Protein AF-A0A7C9DEI1-F1 (afdb_monomer)

Nearest PDB structures (foldseek):
  9er2-assembly1_O  TM=4.907E-01  e=5.444E+00  Homo sapiens
  8rap-assembly1_M  TM=4.567E-01  e=5.444E+00  Saccharomyces cerevisiae

Solvent-accessible surface area (backbone atoms only — not comparable to full-atom values): 9553 Å² total; per-residue (Å²): 140,81,80,58,54,38,96,63,58,99,87,55,70,45,76,55,73,38,51,58,15,33,71,56,98,45,63,49,79,48,79,41,60,94,74,32,28,39,37,35,42,28,65,69,73,71,47,77,48,76,46,80,54,59,72,92,79,36,68,72,74,71,69,59,77,64,78,51,89,56,56,67,56,54,51,50,53,53,51,51,51,52,52,50,53,52,52,48,61,69,45,50,72,71,73,48,65,77,76,64,69,58,66,81,70,65,69,97,74,82,91,87,78,83,86,76,93,77,83,91,82,89,81,84,87,88,91,88,82,85,90,85,85,88,88,84,88,87,83,90,133

Secondary structure (DSSP, 8-state):
---S---PPTT-----SGGG----SSEEEEEETTTTEEEEEETTTTEEEEEEPPGGGS----------TTHHHHHHHHHHHHHHHHHHHHHHHHHS-TTSTTGGGS-----------------------------------

Sequence (141 aa):
TTIAGGPSKKGDRADGPGRDATFSDNFDLTFVPDTCALLIVDHGHRLIRQISLKQENCVHSESGAGVNFVWPWIAAVVFSCWAGLLVGFIIRPYIMPNEVFKFLNINKSWMCYLMNLGRQTRMHCFDNRSAVASPALKYLR

Radius of gyration: 43.61 Å; Cα contacts (8 Å, |Δi|>4): 103; chains: 1; bounding box: 110×59×79 Å

Organism: Opuntia streptacantha (NCBI:txid393608)

Structure (mmCIF, N/CA/C/O backbone):
data_AF-A0A7C9DEI1-F1
#
_entry.id   AF-A0A7C9DEI1-F1
#
loop_
_atom_site.group_PDB
_atom_site.id
_atom_site.type_symbol
_atom_site.label_atom_id
_atom_site.label_alt_id
_atom_site.label_comp_id
_atom_site.label_asym_id
_atom_site.label_entity_id
_atom_site.label_seq_id
_atom_site.pdbx_PDB_ins_code
_atom_site.Cartn_x
_atom_site.Cartn_y
_atom_site.Cartn_z
_atom_site.occupancy
_atom_site.B_iso_or_equiv
_atom_site.auth_seq_id
_atom_site.auth_comp_id
_atom_site.auth_asym_id
_atom_site.auth_atom_id
_atom_site.pdbx_PDB_model_num
ATOM 1 N N . THR A 1 1 ? 22.708 5.227 0.242 1.00 84.69 1 THR A N 1
ATOM 2 C CA . THR A 1 1 ? 22.095 3.887 0.353 1.00 84.69 1 THR A CA 1
ATOM 3 C C . THR A 1 1 ? 21.285 3.633 -0.904 1.00 84.69 1 THR A C 1
ATOM 5 O O . THR A 1 1 ? 20.708 4.585 -1.413 1.00 84.69 1 THR A O 1
ATOM 8 N N . THR A 1 2 ? 21.291 2.409 -1.429 1.00 88.31 2 THR A N 1
ATOM 9 C CA . THR A 1 2 ? 20.518 1.999 -2.615 1.00 88.31 2 THR A CA 1
ATOM 10 C C . THR A 1 2 ? 19.700 0.779 -2.218 1.00 88.31 2 THR A C 1
ATOM 12 O O . THR A 1 2 ? 20.278 -0.191 -1.732 1.00 88.31 2 THR A O 1
ATOM 15 N N . ILE A 1 3 ? 18.377 0.845 -2.378 1.00 87.56 3 ILE A N 1
ATOM 16 C CA . ILE A 1 3 ? 17.446 -0.187 -1.888 1.00 87.56 3 ILE A CA 1
ATOM 17 C C . ILE A 1 3 ? 17.219 -1.267 -2.954 1.00 87.56 3 ILE A C 1
ATOM 19 O O . ILE A 1 3 ? 17.233 -2.456 -2.647 1.00 87.56 3 ILE A O 1
ATOM 23 N N . ALA A 1 4 ? 17.060 -0.852 -4.209 1.00 91.69 4 ALA A N 1
ATOM 24 C CA . ALA A 1 4 ? 16.932 -1.717 -5.374 1.00 91.69 4 ALA A CA 1
ATOM 25 C C . ALA A 1 4 ? 17.423 -0.978 -6.630 1.00 91.69 4 ALA A C 1
ATOM 27 O O . ALA A 1 4 ? 17.570 0.246 -6.598 1.00 91.69 4 ALA A O 1
ATOM 28 N N . GLY A 1 5 ? 17.679 -1.714 -7.711 1.00 91.06 5 GLY A N 1
ATOM 29 C CA . GLY A 1 5 ? 18.189 -1.171 -8.969 1.00 91.06 5 GLY A CA 1
ATOM 30 C C . GLY A 1 5 ? 19.670 -1.477 -9.178 1.00 91.06 5 GLY A C 1
ATOM 31 O O . GLY A 1 5 ? 20.528 -1.015 -8.419 1.00 91.06 5 GLY A O 1
ATOM 32 N N . GLY A 1 6 ? 19.965 -2.271 -10.205 1.00 87.75 6 GLY A N 1
ATOM 33 C CA . GLY A 1 6 ? 21.317 -2.529 -10.699 1.00 87.75 6 GLY A CA 1
ATOM 34 C C . GLY A 1 6 ? 21.630 -1.811 -12.016 1.00 87.75 6 GLY A C 1
ATOM 35 O O . GLY A 1 6 ? 20.764 -1.151 -12.594 1.00 87.75 6 GLY A O 1
ATOM 36 N N . PRO A 1 7 ? 22.872 -1.940 -12.517 1.00 85.06 7 PRO A N 1
ATOM 37 C CA . PRO A 1 7 ? 23.237 -1.477 -13.850 1.00 85.06 7 PRO A CA 1
ATOM 38 C C . PRO A 1 7 ? 22.350 -2.155 -14.900 1.00 85.06 7 PRO A C 1
ATOM 40 O O . PRO A 1 7 ? 22.427 -3.365 -15.097 1.00 85.06 7 PRO A O 1
ATOM 43 N N . SER A 1 8 ? 21.515 -1.367 -15.570 1.00 81.00 8 SER A N 1
ATOM 44 C CA . SER A 1 8 ? 20.569 -1.852 -16.572 1.00 81.00 8 SER A CA 1
ATOM 45 C C . SER A 1 8 ? 21.100 -1.597 -17.983 1.00 81.00 8 SER A C 1
ATOM 47 O O . SER A 1 8 ? 21.678 -0.545 -18.270 1.00 81.00 8 SER A O 1
ATOM 49 N N . LYS A 1 9 ? 20.912 -2.563 -18.887 1.00 81.12 9 LYS A N 1
ATOM 50 C CA . LYS A 1 9 ? 21.106 -2.347 -20.328 1.00 81.12 9 LYS A CA 1
ATOM 51 C C . LYS A 1 9 ? 19.803 -1.841 -20.937 1.00 81.12 9 LYS A C 1
ATOM 53 O O . LYS A 1 9 ? 18.718 -2.130 -20.446 1.00 81.12 9 LYS A O 1
ATOM 58 N N . LYS A 1 10 ? 19.890 -1.114 -22.054 1.00 76.62 10 LYS A N 1
ATOM 59 C CA . LYS A 1 10 ? 18.699 -0.605 -22.748 1.00 76.62 10 LYS A CA 1
ATOM 60 C C . LYS A 1 10 ? 17.731 -1.755 -23.068 1.00 76.62 10 LYS A C 1
ATOM 62 O O . LYS A 1 10 ? 18.065 -2.630 -23.861 1.00 76.62 10 LYS A O 1
ATOM 67 N N . GLY A 1 11 ? 16.538 -1.708 -22.477 1.00 76.94 11 GLY A N 1
ATOM 68 C CA . GLY A 1 11 ? 15.488 -2.715 -22.654 1.00 76.94 11 GLY A CA 1
ATOM 69 C C . GLY A 1 11 ? 15.464 -3.828 -21.605 1.00 76.94 11 GLY A C 1
ATOM 70 O O . GLY A 1 11 ? 14.599 -4.696 -21.706 1.00 76.94 11 GLY A O 1
ATOM 71 N N . ASP A 1 12 ? 16.362 -3.808 -20.619 1.00 86.62 12 ASP A N 1
ATOM 72 C CA . ASP A 1 12 ? 16.324 -4.745 -19.500 1.00 86.62 12 ASP A CA 1
ATOM 73 C C . ASP A 1 12 ? 15.167 -4.410 -18.548 1.00 86.62 12 ASP A C 1
ATOM 75 O O . ASP A 1 12 ? 14.928 -3.250 -18.208 1.00 86.62 12 ASP A O 1
ATOM 79 N N . ARG A 1 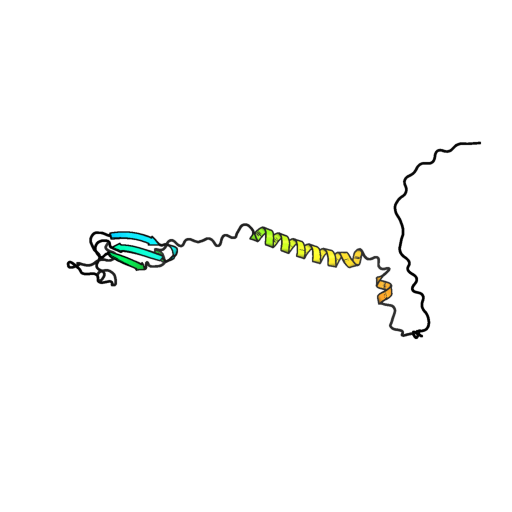13 ? 14.406 -5.442 -18.184 1.00 91.00 13 ARG A N 1
ATOM 80 C CA . ARG A 1 13 ? 13.166 -5.349 -17.397 1.00 91.00 13 ARG A CA 1
ATOM 81 C C . ARG A 1 13 ? 13.097 -6.429 -16.322 1.00 91.00 13 ARG A C 1
ATOM 83 O O . ARG A 1 13 ? 12.005 -6.791 -15.890 1.00 91.00 13 ARG A O 1
ATOM 90 N N . ALA A 1 14 ? 14.247 -6.954 -15.914 1.00 91.69 14 ALA A N 1
ATOM 91 C CA . ALA A 1 14 ? 14.335 -7.967 -14.880 1.00 91.69 14 ALA A CA 1
ATOM 92 C C . ALA A 1 14 ? 13.734 -7.474 -13.556 1.00 91.69 14 ALA A C 1
ATOM 94 O O . ALA A 1 14 ? 14.077 -6.396 -13.063 1.00 91.69 14 ALA A O 1
ATOM 95 N N . ASP A 1 15 ? 12.850 -8.291 -12.994 1.00 92.69 15 ASP A N 1
ATOM 96 C CA . ASP A 1 15 ? 12.478 -8.223 -11.588 1.00 92.69 15 ASP A CA 1
ATOM 97 C C . ASP A 1 15 ? 13.439 -9.109 -10.787 1.00 92.69 15 ASP A C 1
ATOM 99 O O . ASP A 1 15 ? 13.986 -10.087 -11.301 1.00 92.69 15 ASP A O 1
ATOM 103 N N . GLY A 1 16 ? 13.644 -8.789 -9.515 1.00 92.75 16 GLY A N 1
ATOM 104 C CA . GLY A 1 16 ? 14.555 -9.552 -8.675 1.00 92.75 16 GLY A CA 1
ATOM 105 C C . GLY A 1 16 ? 14.824 -8.886 -7.332 1.00 92.75 16 GLY A C 1
ATOM 106 O O . GLY A 1 16 ? 14.337 -7.786 -7.058 1.00 92.75 16 GLY A O 1
ATOM 107 N N . PRO A 1 17 ? 15.590 -9.547 -6.456 1.00 91.94 17 PRO A N 1
ATOM 108 C CA . PRO A 1 17 ? 15.970 -8.972 -5.178 1.00 91.94 17 PRO A CA 1
ATOM 109 C C . PRO A 1 17 ? 16.989 -7.838 -5.364 1.00 91.94 17 PRO A C 1
ATOM 111 O O . PRO A 1 17 ? 18.063 -8.017 -5.935 1.00 91.94 17 PRO A O 1
ATOM 114 N N . GLY A 1 18 ? 16.682 -6.658 -4.821 1.00 89.56 18 GLY A N 1
ATOM 115 C CA . GLY A 1 18 ? 17.632 -5.550 -4.705 1.00 89.56 18 GLY A CA 1
ATOM 116 C C . GLY A 1 18 ? 18.254 -5.130 -6.042 1.00 89.56 18 GLY A C 1
ATOM 117 O O . GLY A 1 18 ? 17.609 -4.462 -6.848 1.00 89.56 18 GLY A O 1
ATOM 118 N N . ARG A 1 19 ? 19.532 -5.474 -6.254 1.00 91.38 19 ARG A N 1
ATOM 119 C CA . ARG A 1 19 ? 20.311 -5.084 -7.445 1.00 91.38 19 ARG A CA 1
ATOM 120 C C . ARG A 1 19 ? 19.984 -5.889 -8.699 1.00 91.38 19 ARG A C 1
ATOM 122 O O . ARG A 1 19 ? 20.322 -5.429 -9.782 1.00 91.38 19 ARG A O 1
ATOM 129 N N . ASP A 1 20 ? 19.337 -7.040 -8.560 1.00 91.88 20 ASP A N 1
ATOM 130 C CA . ASP A 1 20 ? 18.942 -7.855 -9.712 1.00 91.88 20 ASP A CA 1
ATOM 131 C C . ASP A 1 20 ? 17.692 -7.283 -10.403 1.00 91.88 20 ASP A C 1
ATOM 133 O O . ASP A 1 20 ? 17.411 -7.603 -11.555 1.00 91.88 20 ASP A O 1
ATOM 137 N N . ALA A 1 21 ? 16.960 -6.394 -9.718 1.00 93.94 21 ALA A N 1
ATOM 138 C CA . ALA A 1 21 ? 15.883 -5.624 -10.320 1.00 93.94 21 ALA A CA 1
ATOM 139 C C . ALA A 1 21 ? 16.429 -4.461 -11.159 1.00 93.94 21 ALA A C 1
ATOM 141 O O . ALA A 1 21 ? 17.350 -3.745 -10.750 1.00 93.94 21 ALA A O 1
ATOM 142 N N . THR A 1 22 ? 15.805 -4.222 -12.309 1.00 93.62 22 THR A N 1
ATOM 143 C CA . THR A 1 22 ? 16.157 -3.141 -13.236 1.00 93.62 22 THR A CA 1
ATOM 144 C C . THR A 1 22 ? 14.959 -2.247 -13.512 1.00 93.62 22 THR A C 1
ATOM 146 O O . THR A 1 22 ? 13.858 -2.719 -13.793 1.00 93.62 22 THR A O 1
ATOM 149 N N . PHE A 1 23 ? 15.173 -0.936 -13.461 1.00 91.81 23 PHE A N 1
ATOM 150 C CA . PHE A 1 23 ? 14.146 0.091 -13.647 1.00 91.81 23 PHE A CA 1
ATOM 151 C C . PHE A 1 23 ? 14.577 1.051 -14.753 1.00 91.81 23 PHE A C 1
ATOM 153 O O . PHE A 1 23 ? 15.772 1.163 -15.035 1.00 91.81 23 PHE A O 1
ATOM 160 N N . SER A 1 24 ? 13.618 1.705 -15.407 1.00 92.38 24 SER A N 1
ATOM 161 C CA . SER A 1 24 ? 13.945 2.817 -16.300 1.00 92.38 24 SER A CA 1
ATOM 162 C C . SER A 1 24 ? 14.234 4.095 -15.509 1.00 92.38 24 SER A C 1
ATOM 164 O O . SER A 1 24 ? 13.930 4.179 -14.323 1.00 92.38 24 SER A O 1
ATOM 166 N N . ASP A 1 25 ? 14.776 5.111 -16.177 1.00 91.12 25 ASP A N 1
ATOM 167 C CA . ASP A 1 25 ? 15.019 6.423 -15.564 1.00 91.12 25 ASP A CA 1
ATOM 168 C C . ASP A 1 25 ? 13.732 7.260 -15.399 1.00 91.12 25 ASP A C 1
ATOM 170 O O . ASP A 1 25 ? 13.768 8.333 -14.803 1.00 91.12 25 ASP A O 1
ATOM 174 N N . ASN A 1 26 ? 12.593 6.798 -15.936 1.00 92.94 26 ASN A N 1
ATOM 175 C CA . ASN A 1 26 ? 11.310 7.498 -15.878 1.00 92.94 26 ASN A CA 1
ATOM 176 C C . ASN A 1 26 ? 10.279 6.656 -15.117 1.00 92.94 26 ASN A C 1
ATOM 178 O O . ASN A 1 26 ? 9.589 5.819 -15.712 1.00 92.94 26 ASN A O 1
ATOM 182 N N . PHE A 1 27 ? 10.188 6.874 -13.805 1.00 94.44 27 PHE A N 1
ATOM 183 C CA . PHE A 1 27 ? 9.279 6.151 -12.924 1.00 94.44 27 PHE A CA 1
ATOM 184 C C . PHE A 1 27 ? 8.697 7.040 -11.822 1.00 94.44 27 PHE A C 1
ATOM 186 O O . PHE A 1 27 ? 9.345 7.977 -11.363 1.00 94.44 27 PHE A O 1
ATOM 193 N N . ASP A 1 28 ? 7.507 6.670 -11.355 1.00 96.19 28 ASP A N 1
ATOM 194 C CA . ASP A 1 28 ? 6.860 7.254 -10.180 1.00 96.19 28 ASP A CA 1
ATOM 195 C C . ASP A 1 28 ? 6.756 6.229 -9.048 1.00 96.19 28 ASP A C 1
ATOM 197 O O . ASP A 1 28 ? 6.732 5.017 -9.282 1.00 96.19 28 ASP A O 1
ATOM 201 N N . LEU A 1 29 ? 6.662 6.722 -7.812 1.00 95.25 29 LEU A N 1
ATOM 202 C CA . LEU A 1 29 ? 6.560 5.909 -6.602 1.00 95.25 29 LEU A CA 1
ATOM 203 C C . LEU A 1 29 ? 5.307 6.272 -5.808 1.00 95.25 29 LEU A C 1
ATOM 205 O O . LEU A 1 29 ? 5.003 7.449 -5.619 1.00 95.25 29 LEU A O 1
ATOM 209 N N . THR A 1 30 ? 4.625 5.266 -5.269 1.00 94.69 30 THR A N 1
ATOM 210 C CA . THR A 1 30 ? 3.556 5.471 -4.287 1.00 94.69 30 THR A CA 1
ATOM 211 C C . THR A 1 30 ? 3.607 4.409 -3.195 1.00 94.69 30 THR A C 1
ATOM 213 O O . THR A 1 30 ? 3.839 3.231 -3.466 1.00 94.69 30 THR A O 1
ATOM 216 N N . PHE A 1 31 ? 3.431 4.823 -1.942 1.00 93.50 31 PHE A N 1
ATOM 217 C CA . PHE A 1 31 ? 3.387 3.913 -0.800 1.00 93.50 31 PHE A CA 1
ATOM 218 C C . PHE A 1 31 ? 1.940 3.517 -0.508 1.00 93.50 31 PHE A C 1
ATOM 220 O O . PHE A 1 31 ? 1.073 4.381 -0.390 1.00 93.50 31 PHE A O 1
ATOM 227 N N . VAL A 1 32 ? 1.696 2.214 -0.368 1.00 92.00 32 VAL A N 1
ATOM 228 C CA . VAL A 1 32 ? 0.388 1.650 -0.027 1.00 92.00 32 VAL A CA 1
ATOM 229 C C . VAL A 1 32 ? 0.478 1.023 1.370 1.00 92.00 32 VAL A C 1
ATOM 231 O O . VAL A 1 32 ? 1.043 -0.069 1.504 1.00 92.00 32 VAL A O 1
ATOM 234 N N . PRO A 1 33 ? -0.060 1.693 2.412 1.00 88.38 33 PRO A N 1
ATOM 235 C CA . PRO A 1 33 ? 0.012 1.214 3.793 1.00 88.38 33 PRO A CA 1
ATOM 236 C C . PRO A 1 33 ? -0.670 -0.143 3.985 1.00 88.38 33 PRO A C 1
ATOM 238 O O . PRO A 1 33 ? -0.083 -1.033 4.596 1.00 88.38 33 PRO A O 1
ATOM 241 N N . ASP A 1 34 ? -1.855 -0.326 3.393 1.00 87.12 34 ASP A N 1
ATOM 242 C CA . ASP A 1 34 ? -2.692 -1.524 3.559 1.00 87.12 34 ASP A CA 1
ATOM 243 C C . ASP A 1 34 ? -1.981 -2.817 3.144 1.00 87.12 34 ASP A C 1
ATOM 245 O O . ASP A 1 34 ? -2.146 -3.862 3.770 1.00 87.12 34 ASP A O 1
ATOM 249 N N . THR A 1 35 ? -1.164 -2.751 2.090 1.00 89.19 35 THR A N 1
ATOM 250 C CA . THR A 1 35 ? -0.396 -3.893 1.578 1.00 89.19 35 THR A 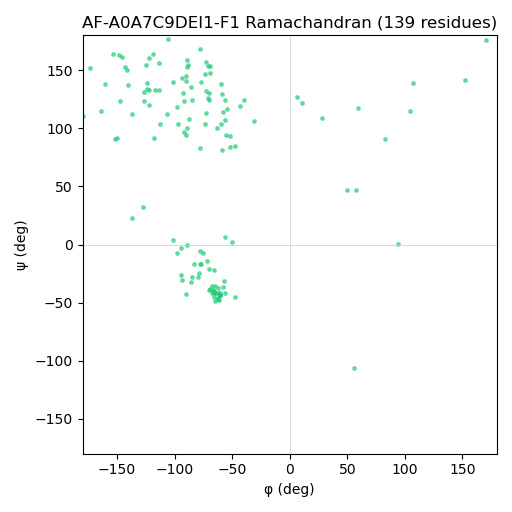CA 1
ATOM 251 C C . THR A 1 35 ? 1.069 -3.860 1.996 1.00 89.19 35 THR A C 1
ATOM 253 O O . THR A 1 35 ? 1.833 -4.715 1.551 1.00 89.19 35 THR A O 1
ATOM 256 N N . CYS A 1 36 ? 1.484 -2.885 2.815 1.00 92.44 36 CYS A N 1
ATOM 257 C CA . CYS A 1 36 ? 2.865 -2.731 3.275 1.00 92.44 36 CYS A CA 1
ATOM 258 C C . CYS A 1 36 ? 3.873 -2.779 2.104 1.00 92.44 36 CYS A C 1
ATOM 260 O O . CYS A 1 36 ? 4.867 -3.510 2.113 1.00 92.44 36 CYS A O 1
ATOM 262 N N . ALA A 1 37 ? 3.582 -2.026 1.037 1.00 93.75 37 ALA A N 1
ATOM 263 C CA . ALA A 1 37 ? 4.339 -2.102 -0.207 1.00 93.75 37 ALA A CA 1
ATOM 264 C C . ALA A 1 37 ? 4.547 -0.736 -0.867 1.00 93.75 37 ALA A C 1
ATOM 266 O O . ALA A 1 37 ? 3.715 0.166 -0.762 1.00 93.75 37 ALA A O 1
ATOM 267 N N . LEU A 1 38 ? 5.663 -0.606 -1.582 1.00 93.94 38 LEU A N 1
ATOM 268 C CA . LEU A 1 38 ? 5.945 0.512 -2.472 1.00 93.94 38 LEU A CA 1
ATOM 269 C C . LEU A 1 38 ? 5.607 0.091 -3.905 1.00 93.94 38 LEU A C 1
ATOM 271 O O . LEU A 1 38 ? 6.200 -0.852 -4.432 1.00 93.94 38 LEU A O 1
ATOM 275 N N . LEU A 1 39 ? 4.658 0.775 -4.532 1.00 95.88 39 LEU A N 1
ATOM 276 C CA . LEU A 1 39 ? 4.337 0.591 -5.941 1.00 95.88 39 LEU A CA 1
ATOM 277 C C . LEU A 1 39 ? 5.186 1.529 -6.795 1.00 95.88 39 LEU A C 1
ATOM 279 O O . LEU A 1 39 ? 5.410 2.688 -6.441 1.00 95.88 39 LEU A O 1
ATOM 283 N N . ILE A 1 40 ? 5.632 1.011 -7.931 1.00 96.19 40 ILE A N 1
ATOM 284 C CA . ILE A 1 40 ? 6.486 1.696 -8.894 1.00 96.19 40 ILE A CA 1
ATOM 285 C C . ILE A 1 40 ? 5.755 1.699 -10.225 1.00 96.19 40 ILE A C 1
ATOM 287 O O . ILE A 1 40 ? 5.466 0.634 -10.768 1.00 96.19 40 ILE A O 1
ATOM 291 N N . VAL A 1 41 ? 5.478 2.877 -10.767 1.00 96.38 41 VAL A N 1
ATOM 292 C CA . VAL A 1 41 ? 4.952 3.024 -12.125 1.00 96.38 41 VAL A CA 1
ATOM 293 C C . VAL A 1 41 ? 6.136 3.318 -13.033 1.00 96.38 41 VAL A C 1
ATOM 295 O O . VAL A 1 41 ? 6.666 4.421 -13.014 1.00 96.38 41 VAL A O 1
ATOM 298 N N . ASP A 1 42 ? 6.589 2.327 -13.796 1.00 94.94 42 ASP A N 1
ATOM 299 C CA . ASP A 1 42 ? 7.725 2.462 -14.708 1.00 94.94 42 ASP A CA 1
ATOM 300 C C . ASP A 1 42 ? 7.210 2.872 -16.096 1.00 94.94 42 ASP A C 1
ATOM 302 O O . ASP A 1 42 ? 6.768 2.035 -16.892 1.00 94.94 42 ASP A O 1
ATOM 306 N N . HIS A 1 43 ? 7.246 4.174 -16.395 1.00 94.88 43 HIS A N 1
ATOM 307 C CA . HIS A 1 43 ? 6.768 4.724 -17.669 1.00 94.88 43 HIS A CA 1
ATOM 308 C C . HIS A 1 43 ? 7.641 4.288 -18.844 1.00 94.88 43 HIS A C 1
ATOM 310 O O . HIS A 1 43 ? 7.128 4.033 -19.938 1.00 94.88 43 HIS A O 1
ATOM 316 N N . GLY A 1 44 ? 8.956 4.168 -18.632 1.00 91.62 44 GLY A N 1
ATOM 317 C CA . GLY A 1 44 ? 9.893 3.719 -19.665 1.00 91.62 44 GLY A CA 1
ATOM 318 C C . GLY A 1 44 ? 9.641 2.273 -20.098 1.00 91.62 44 GLY A C 1
ATOM 319 O O . GLY A 1 44 ? 9.757 1.939 -21.281 1.00 91.62 44 GLY A O 1
ATOM 320 N N . HIS A 1 45 ? 9.237 1.416 -19.163 1.00 91.38 45 HIS A N 1
ATOM 321 C CA . HIS A 1 45 ? 8.909 0.018 -19.434 1.00 91.38 45 HIS A CA 1
ATOM 322 C C . HIS A 1 45 ? 7.412 -0.266 -19.599 1.00 91.38 45 HIS A C 1
ATOM 324 O O . HIS A 1 45 ? 7.070 -1.360 -20.045 1.00 91.38 45 HIS A O 1
ATOM 330 N N . ARG A 1 46 ? 6.547 0.724 -19.345 1.00 93.25 46 ARG A N 1
ATOM 331 C CA . ARG A 1 46 ? 5.078 0.650 -19.440 1.00 93.25 46 ARG A CA 1
ATOM 332 C C . ARG A 1 46 ? 4.482 -0.449 -18.558 1.00 93.25 46 ARG A C 1
ATOM 334 O O . ARG A 1 46 ? 3.655 -1.237 -19.013 1.00 93.25 46 ARG A O 1
ATOM 341 N N . LEU A 1 47 ? 4.924 -0.514 -17.307 1.00 94.00 47 LEU A N 1
ATOM 342 C CA . LEU A 1 47 ? 4.507 -1.535 -16.349 1.00 94.00 47 LEU A CA 1
ATOM 343 C C . LEU A 1 47 ? 4.445 -0.975 -14.926 1.00 94.00 47 LEU A C 1
ATOM 345 O O . LEU A 1 47 ? 5.025 0.069 -14.630 1.00 94.00 47 LEU A O 1
ATOM 349 N N . ILE A 1 48 ? 3.733 -1.678 -14.048 1.00 95.25 48 ILE A N 1
ATOM 350 C CA . ILE A 1 48 ? 3.649 -1.363 -12.620 1.00 95.25 48 ILE A CA 1
ATOM 351 C C . ILE A 1 48 ? 4.322 -2.499 -11.855 1.00 95.25 48 ILE A C 1
ATOM 353 O O . ILE A 1 48 ? 4.060 -3.669 -12.133 1.00 95.25 48 ILE A O 1
ATOM 357 N N . ARG A 1 49 ? 5.188 -2.160 -10.901 1.00 94.31 49 ARG A N 1
ATOM 358 C CA . ARG A 1 49 ? 5.914 -3.109 -10.049 1.00 94.31 49 ARG A CA 1
ATOM 359 C C . ARG A 1 49 ? 5.625 -2.849 -8.584 1.00 94.31 49 ARG A C 1
ATOM 361 O O . ARG A 1 49 ? 5.223 -1.753 -8.205 1.00 94.31 49 ARG A O 1
ATOM 368 N N . GLN A 1 50 ? 5.884 -3.854 -7.762 1.00 94.62 50 GLN A N 1
ATOM 369 C CA . GLN A 1 50 ? 5.705 -3.788 -6.321 1.00 94.62 50 GLN A CA 1
ATOM 370 C C . GLN A 1 50 ? 6.997 -4.194 -5.616 1.00 94.62 50 GLN A C 1
ATOM 372 O O . GLN A 1 50 ? 7.562 -5.247 -5.900 1.00 94.62 50 GLN A O 1
ATOM 377 N N . ILE A 1 51 ? 7.426 -3.385 -4.650 1.00 94.06 51 ILE A N 1
ATOM 378 C CA . ILE A 1 51 ? 8.440 -3.754 -3.666 1.00 94.06 51 ILE A CA 1
ATOM 379 C C . ILE A 1 51 ? 7.731 -3.968 -2.334 1.00 94.06 51 ILE A C 1
ATOM 381 O O . ILE A 1 51 ? 7.223 -3.023 -1.728 1.00 94.06 51 ILE A O 1
ATOM 385 N N . SER A 1 52 ? 7.710 -5.215 -1.871 1.00 92.62 52 SER A N 1
ATOM 386 C CA . SER A 1 52 ? 7.229 -5.544 -0.531 1.00 92.62 52 SER A CA 1
ATOM 387 C C . SER A 1 52 ? 8.221 -5.036 0.506 1.00 92.62 52 SER A C 1
ATOM 389 O O . SER A 1 52 ? 9.411 -5.358 0.457 1.00 92.62 52 SER A O 1
ATOM 391 N N . LEU A 1 53 ? 7.732 -4.226 1.437 1.00 90.94 53 LEU A N 1
ATOM 392 C CA . LEU A 1 53 ? 8.543 -3.693 2.517 1.00 90.94 53 LEU A CA 1
ATOM 393 C C . LEU A 1 53 ? 8.501 -4.646 3.707 1.00 90.94 53 LEU A C 1
ATOM 395 O O . LEU A 1 53 ? 7.614 -5.490 3.844 1.00 90.94 53 LEU A O 1
ATOM 399 N N . LYS A 1 54 ? 9.502 -4.526 4.575 1.00 89.38 54 LYS A N 1
ATOM 400 C CA . LYS A 1 54 ? 9.473 -5.244 5.844 1.00 89.38 54 LYS A CA 1
ATOM 401 C C . LYS A 1 54 ? 8.468 -4.582 6.786 1.00 89.38 54 LYS A C 1
ATOM 403 O O . LYS A 1 54 ? 8.339 -3.357 6.769 1.00 89.38 54 LYS A O 1
ATOM 408 N N . GLN A 1 55 ? 7.810 -5.385 7.619 1.00 85.75 55 GLN A N 1
ATOM 409 C CA . GLN A 1 55 ? 6.723 -4.936 8.494 1.00 85.75 55 GLN A CA 1
ATOM 410 C C . GLN A 1 55 ? 7.134 -3.798 9.435 1.00 85.75 55 GLN A C 1
ATOM 412 O O . GLN A 1 55 ? 6.315 -2.927 9.708 1.00 85.75 55 GLN A O 1
ATOM 417 N N . GLU A 1 56 ? 8.397 -3.742 9.871 1.00 83.56 56 GLU A N 1
ATOM 418 C CA . GLU A 1 56 ? 8.887 -2.660 10.731 1.00 83.56 56 GLU A CA 1
ATOM 419 C C . GLU A 1 56 ? 8.903 -1.282 10.051 1.00 83.56 56 GLU A C 1
ATOM 421 O O . GLU A 1 56 ? 8.894 -0.263 10.734 1.00 83.56 56 GLU A O 1
ATOM 426 N N . ASN A 1 57 ? 8.920 -1.238 8.715 1.00 83.12 57 ASN A N 1
ATOM 427 C CA . ASN A 1 57 ? 8.913 0.007 7.941 1.00 83.12 57 ASN A CA 1
ATOM 428 C C . ASN A 1 57 ? 7.503 0.423 7.517 1.00 83.12 57 ASN A C 1
ATOM 430 O O . ASN A 1 57 ? 7.328 1.460 6.878 1.00 83.12 57 ASN A O 1
ATOM 434 N N . CYS A 1 58 ? 6.502 -0.392 7.832 1.00 87.25 58 CYS A N 1
ATOM 435 C CA . CYS A 1 58 ? 5.127 -0.098 7.500 1.00 87.25 58 CYS A CA 1
ATOM 436 C C . CYS A 1 58 ? 4.497 0.644 8.663 1.00 87.25 58 CYS A C 1
ATOM 438 O O . CYS A 1 58 ? 4.479 0.161 9.798 1.00 87.25 58 CYS A O 1
ATOM 440 N N . VAL A 1 59 ? 3.972 1.833 8.360 1.00 76.25 59 VAL A N 1
ATOM 441 C CA . VAL A 1 59 ? 3.087 2.542 9.275 1.00 76.25 59 VAL A CA 1
ATOM 442 C C . VAL A 1 59 ? 1.918 1.605 9.495 1.00 76.25 59 VAL A C 1
ATOM 444 O O . VAL A 1 59 ? 1.079 1.428 8.613 1.00 76.25 59 VAL A O 1
ATOM 447 N N . HIS A 1 60 ? 1.898 0.957 10.655 1.00 64.56 60 HIS A N 1
ATOM 448 C CA . HIS A 1 60 ? 0.678 0.360 11.130 1.00 64.56 60 HIS A CA 1
ATOM 449 C C . HIS A 1 60 ? -0.225 1.566 11.323 1.00 64.56 60 HIS A C 1
ATOM 451 O O . HIS A 1 60 ? -0.105 2.303 12.303 1.00 64.56 60 HIS A O 1
ATOM 457 N N . SER A 1 61 ? -1.121 1.803 10.365 1.00 53.12 61 SER A N 1
ATOM 458 C CA . SER A 1 61 ? -2.425 2.257 10.777 1.00 53.12 61 SER A CA 1
ATOM 459 C C . SER A 1 61 ? -2.860 1.173 11.746 1.00 53.12 61 SER A C 1
ATOM 461 O O . SER A 1 61 ? -3.411 0.145 11.363 1.00 53.12 61 SER A O 1
ATOM 463 N N . GLU A 1 62 ? -2.609 1.411 13.032 1.00 55.41 62 GLU A N 1
ATOM 464 C CA . GLU A 1 62 ? -3.675 1.242 13.981 1.00 55.41 62 GLU A CA 1
ATOM 465 C C . GLU A 1 62 ? -4.850 1.987 13.332 1.00 55.41 62 GLU A C 1
ATOM 467 O O . GLU A 1 62 ? -5.132 3.152 13.604 1.00 55.41 62 GLU A O 1
ATOM 472 N N . SER A 1 63 ? -5.575 1.300 12.439 1.00 52.78 63 SER A N 1
ATOM 473 C CA . SER A 1 63 ? -7.007 1.267 12.558 1.00 52.78 63 SER A CA 1
ATOM 474 C C . SER A 1 63 ? -7.167 0.838 13.997 1.00 52.78 63 SER A C 1
ATOM 476 O O . SER A 1 63 ? -7.210 -0.358 14.300 1.00 52.78 63 SER A O 1
ATOM 478 N N . GLY A 1 64 ? -7.092 1.823 14.905 1.00 47.91 64 GLY A N 1
ATOM 479 C CA . GLY A 1 64 ? -7.539 1.665 16.253 1.00 47.91 64 GLY A CA 1
ATOM 480 C C . GLY A 1 64 ? -8.830 0.939 16.014 1.00 47.91 64 GLY A C 1
ATOM 481 O O . GLY A 1 64 ? -9.655 1.395 15.208 1.00 47.91 64 GLY A O 1
ATOM 482 N N . ALA A 1 65 ? -8.918 -0.275 16.551 1.00 51.88 65 ALA A N 1
ATOM 483 C CA . ALA A 1 65 ? -10.204 -0.853 16.804 1.00 51.88 65 ALA A CA 1
ATOM 484 C C . ALA A 1 65 ? -10.866 0.264 17.587 1.00 51.88 65 ALA A C 1
ATOM 486 O O . ALA A 1 65 ? -10.572 0.465 18.766 1.00 51.88 65 ALA A O 1
ATOM 487 N N . GLY A 1 66 ? -11.583 1.117 16.850 1.00 49.09 66 GLY A N 1
ATOM 488 C CA . GLY A 1 66 ? -12.348 2.192 17.381 1.00 49.09 66 GLY A CA 1
ATOM 489 C C . GLY A 1 66 ? -13.206 1.388 18.299 1.00 49.09 66 GLY A C 1
ATOM 490 O O . GLY A 1 66 ? -14.005 0.557 17.855 1.00 49.09 66 GLY A O 1
ATOM 491 N N . VAL A 1 67 ? -12.926 1.517 19.588 1.00 55.75 67 VAL A N 1
ATOM 492 C CA . VAL A 1 67 ? -13.882 1.219 20.620 1.00 55.75 67 VAL A CA 1
ATOM 493 C C . VAL A 1 67 ? -15.002 2.177 20.275 1.00 55.75 67 VAL A C 1
ATOM 495 O O . VAL A 1 67 ? -15.027 3.330 20.691 1.00 55.75 67 VAL A O 1
ATOM 498 N N . ASN A 1 68 ? -15.809 1.739 19.304 1.00 57.97 68 ASN A N 1
ATOM 499 C CA . ASN A 1 68 ? -16.804 2.535 18.642 1.00 57.97 68 ASN A CA 1
ATOM 500 C C . ASN A 1 68 ? -17.636 3.010 19.809 1.00 57.97 68 ASN A C 1
ATOM 502 O O . ASN A 1 68 ? -18.064 2.180 20.618 1.00 57.97 68 ASN A O 1
ATOM 506 N N . PHE A 1 69 ? -17.782 4.327 19.924 1.00 57.88 69 PHE A N 1
ATOM 507 C CA . PHE A 1 69 ? -18.402 5.070 21.025 1.00 57.88 69 PHE A CA 1
ATOM 508 C C . PHE A 1 69 ? -19.805 4.564 21.449 1.00 57.88 69 PHE A C 1
ATOM 510 O O . PHE A 1 69 ? -20.428 5.126 22.339 1.00 57.88 69 PHE A O 1
ATOM 517 N N . VAL A 1 70 ? -20.299 3.493 20.826 1.00 60.81 70 VAL A N 1
ATOM 518 C CA . VAL A 1 70 ? -21.526 2.731 21.048 1.00 60.81 70 VAL A CA 1
ATOM 519 C C . VAL A 1 70 ? -21.374 1.629 22.116 1.00 60.81 70 VAL A C 1
ATOM 521 O O . VAL A 1 70 ? -22.330 1.356 22.840 1.00 60.81 70 VAL A O 1
ATOM 524 N N . TRP A 1 71 ? -20.197 1.009 22.268 1.00 71.12 71 TRP A N 1
ATOM 525 C CA . TRP A 1 71 ? -19.986 -0.098 23.223 1.00 71.12 71 TRP A CA 1
ATOM 526 C C . TRP A 1 71 ? -20.341 0.239 24.681 1.00 71.12 71 TRP A C 1
ATOM 528 O O . TRP A 1 71 ? -20.994 -0.587 25.326 1.00 71.12 71 TRP A O 1
ATOM 538 N N . PRO A 1 72 ? -19.998 1.432 25.210 1.00 79.88 72 PRO A N 1
ATOM 539 C CA . PRO A 1 72 ? -20.370 1.803 26.574 1.00 79.88 72 PRO A CA 1
ATOM 540 C C . PRO A 1 72 ? -21.889 1.869 26.789 1.00 79.88 72 PRO A C 1
ATOM 542 O O . PRO A 1 72 ? -22.382 1.435 27.828 1.00 79.88 72 PRO A O 1
ATOM 545 N N . TRP A 1 73 ? -22.648 2.348 25.799 1.00 78.88 73 TRP A N 1
ATOM 546 C CA . TRP A 1 73 ? -24.110 2.439 25.884 1.00 78.88 73 TRP A CA 1
ATOM 547 C C . TRP A 1 73 ? -24.769 1.062 25.839 1.00 78.88 73 TRP A C 1
ATOM 549 O O . TRP A 1 73 ? -25.697 0.802 26.602 1.00 78.88 73 TRP A O 1
ATOM 559 N N . ILE A 1 74 ? -24.253 0.151 25.008 1.00 79.19 74 ILE A N 1
ATOM 560 C CA . ILE A 1 74 ? -24.725 -1.239 24.961 1.00 79.19 74 ILE A CA 1
ATOM 561 C C . ILE A 1 74 ? -24.472 -1.922 26.310 1.00 79.19 74 ILE A C 1
ATOM 563 O O . ILE A 1 74 ? -25.387 -2.523 26.872 1.00 79.19 74 ILE A O 1
ATOM 567 N N . ALA A 1 75 ? -23.269 -1.778 26.872 1.00 83.12 75 ALA A N 1
ATOM 568 C CA . ALA A 1 75 ? -22.941 -2.337 28.182 1.00 83.12 75 ALA A CA 1
ATOM 569 C C . ALA A 1 75 ? -23.841 -1.769 29.298 1.00 83.12 75 A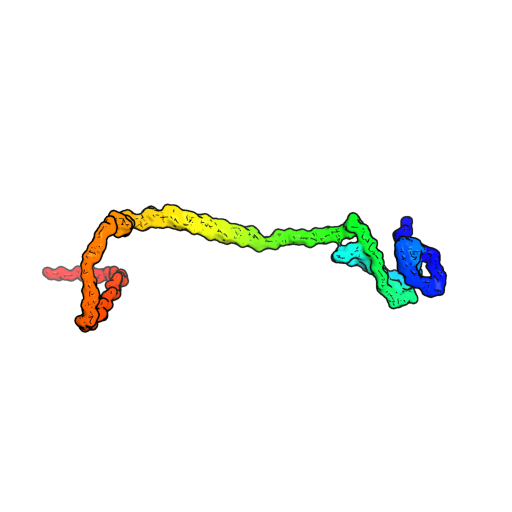LA A C 1
ATOM 571 O O . ALA A 1 75 ? -24.333 -2.528 30.133 1.00 83.12 75 ALA A O 1
ATOM 572 N N . ALA A 1 76 ? -24.126 -0.463 29.280 1.00 85.38 76 ALA A N 1
ATOM 573 C CA . ALA A 1 76 ? -25.008 0.186 30.252 1.00 85.38 76 ALA A CA 1
ATOM 574 C C . ALA A 1 76 ? -26.471 -0.292 30.152 1.00 85.38 76 ALA A C 1
ATOM 576 O O . ALA A 1 76 ? -27.124 -0.538 31.171 1.00 85.38 76 ALA A O 1
ATOM 577 N N . VAL A 1 77 ? -26.995 -0.478 28.936 1.00 89.38 77 VAL A N 1
ATOM 578 C CA . VAL A 1 77 ? -28.358 -0.995 28.720 1.00 89.38 77 VAL A CA 1
ATOM 579 C C . VAL A 1 77 ? -28.466 -2.455 29.168 1.00 89.38 77 VAL A C 1
ATOM 581 O O . VAL A 1 77 ? -29.426 -2.826 29.842 1.00 89.38 77 VAL A O 1
ATOM 584 N N . VAL A 1 78 ? -27.461 -3.283 28.876 1.00 90.38 78 VAL A N 1
ATOM 585 C CA . VAL A 1 78 ? -27.441 -4.690 29.308 1.00 90.38 78 VAL A CA 1
ATOM 586 C C . VAL A 1 78 ? -27.351 -4.796 30.830 1.00 90.38 78 VAL A C 1
ATOM 588 O O . VAL A 1 78 ? -28.116 -5.548 31.439 1.00 90.38 78 VAL A O 1
ATOM 591 N N . PHE A 1 79 ? -26.469 -4.014 31.456 1.00 89.94 79 PHE A N 1
ATOM 592 C CA . PHE A 1 79 ? -26.296 -4.014 32.907 1.00 89.94 79 PHE A CA 1
ATOM 593 C C . PHE A 1 79 ? -27.555 -3.531 33.638 1.00 89.94 79 PHE A C 1
ATOM 595 O O . PHE A 1 79 ? -27.965 -4.140 34.625 1.00 89.94 79 PHE A O 1
ATOM 602 N N . SER A 1 80 ? -28.215 -2.486 33.127 1.00 92.69 80 SER A N 1
ATOM 603 C CA . SER A 1 80 ? -29.458 -1.981 33.723 1.00 92.69 80 SER A CA 1
ATOM 604 C C . SER A 1 80 ? -30.615 -2.981 33.613 1.00 92.69 80 SER A C 1
ATOM 606 O O . SER A 1 80 ? -31.346 -3.171 34.585 1.00 92.69 80 SER A O 1
ATOM 608 N N . CYS A 1 81 ? -30.740 -3.693 32.488 1.00 90.81 81 CYS A N 1
ATOM 609 C CA . CYS A 1 81 ? -31.729 -4.760 32.319 1.00 90.81 81 CYS A CA 1
ATOM 610 C C . CYS A 1 81 ? -31.504 -5.910 33.315 1.00 90.81 81 CYS A C 1
ATOM 612 O O . CYS A 1 81 ? -32.434 -6.346 33.997 1.00 90.81 81 CYS A O 1
ATOM 614 N N . TRP A 1 82 ? -30.254 -6.355 33.462 1.00 94.00 82 TRP A N 1
ATOM 615 C CA . TRP A 1 82 ? -29.884 -7.402 34.416 1.00 94.00 82 TRP A CA 1
ATOM 616 C C . TRP A 1 82 ? -30.171 -7.006 35.864 1.00 94.00 82 TRP A C 1
ATOM 618 O O . TRP A 1 82 ? -30.803 -7.766 36.599 1.00 94.00 82 TRP A O 1
ATOM 628 N N . ALA A 1 83 ? -29.759 -5.803 36.267 1.00 93.31 83 ALA A N 1
ATOM 629 C CA . ALA A 1 83 ? -30.020 -5.294 37.607 1.00 93.31 83 ALA A CA 1
ATOM 630 C C . ALA A 1 83 ? -31.530 -5.196 37.886 1.00 93.31 83 ALA A C 1
ATOM 632 O O . ALA A 1 83 ? -31.989 -5.627 38.943 1.00 93.31 83 ALA A O 1
ATOM 633 N N . GLY A 1 84 ? -32.317 -4.705 36.921 1.00 91.12 84 GLY A N 1
ATOM 634 C CA . GLY A 1 84 ? -33.774 -4.608 37.036 1.00 91.12 84 GLY A CA 1
ATOM 635 C C . GLY A 1 84 ? -34.467 -5.965 37.195 1.00 91.12 84 GLY A C 1
ATOM 636 O O . GLY A 1 84 ? -35.357 -6.100 38.034 1.00 91.12 84 GLY A O 1
ATOM 637 N N . LEU A 1 85 ? -34.038 -6.990 36.452 1.00 91.56 85 LEU A N 1
ATOM 638 C CA . LEU A 1 85 ? -34.584 -8.346 36.575 1.00 91.56 85 LEU A CA 1
ATOM 639 C C . LEU A 1 85 ? -34.271 -8.977 37.937 1.00 91.56 85 LEU A C 1
ATOM 641 O O . LEU A 1 85 ? -35.156 -9.584 38.542 1.00 91.56 85 LEU A O 1
ATOM 645 N N . LEU A 1 86 ? -33.045 -8.804 38.440 1.00 92.75 86 LEU A N 1
ATOM 646 C CA . LEU A 1 86 ? -32.654 -9.307 39.759 1.00 92.75 86 LEU A CA 1
ATOM 647 C C . LEU A 1 86 ? -33.438 -8.608 40.871 1.00 92.75 86 LEU A C 1
ATOM 649 O O . LEU A 1 86 ? -34.043 -9.275 41.706 1.00 92.75 86 LEU A O 1
ATOM 653 N N . VAL A 1 87 ? -33.503 -7.275 40.847 1.00 91.94 87 VAL A N 1
ATOM 654 C CA . VAL A 1 87 ? -34.274 -6.489 41.821 1.00 91.94 87 VAL A CA 1
ATOM 655 C C . VAL A 1 87 ? -35.758 -6.856 41.760 1.00 91.94 87 VAL A C 1
ATOM 657 O O . VAL A 1 87 ? -36.376 -7.088 42.796 1.00 91.94 87 VAL A O 1
ATOM 660 N N . GLY A 1 88 ? -36.324 -6.997 40.561 1.00 88.12 88 GLY A N 1
ATOM 661 C CA . GLY A 1 88 ? -37.705 -7.428 40.367 1.00 88.12 88 GLY A CA 1
ATOM 662 C C . GLY A 1 88 ? -37.978 -8.817 40.945 1.00 88.12 88 GLY A C 1
ATOM 663 O O . GLY A 1 88 ? -38.981 -8.997 41.629 1.00 88.12 88 GLY A O 1
ATOM 664 N N . PHE A 1 89 ? -37.083 -9.787 40.734 1.00 86.00 89 PHE A N 1
ATOM 665 C CA . PHE A 1 89 ? -37.220 -11.140 41.283 1.00 86.00 89 PHE A CA 1
ATOM 666 C C . PHE A 1 89 ? -37.125 -11.162 42.814 1.00 86.00 89 PHE A C 1
ATOM 668 O O . PHE A 1 89 ? -37.909 -11.856 43.459 1.00 86.00 89 PHE A O 1
ATOM 675 N N . ILE A 1 90 ? -36.220 -10.364 43.392 1.00 84.88 90 ILE A N 1
ATOM 676 C CA . ILE A 1 90 ? -36.055 -10.235 44.845 1.00 84.88 90 ILE A CA 1
ATOM 677 C C . ILE A 1 90 ? -37.251 -9.528 45.486 1.00 84.88 90 ILE A C 1
ATOM 679 O O . ILE A 1 90 ? -37.680 -9.940 46.556 1.00 84.88 90 ILE A O 1
ATOM 683 N N . ILE A 1 91 ? -37.825 -8.506 44.844 1.00 82.50 91 ILE A N 1
ATOM 684 C CA . ILE A 1 91 ? -38.967 -7.746 45.381 1.00 82.50 91 ILE A CA 1
ATOM 685 C C . ILE A 1 91 ? -40.308 -8.484 45.178 1.00 82.50 91 ILE A C 1
ATOM 687 O O . ILE A 1 91 ? -41.228 -8.330 45.984 1.00 82.50 91 ILE A O 1
ATOM 691 N N . ARG A 1 92 ? -40.437 -9.332 44.147 1.00 73.38 92 ARG A N 1
ATOM 692 C CA . ARG A 1 92 ? -41.655 -10.106 43.824 1.00 73.38 92 ARG A CA 1
ATOM 693 C C . ARG A 1 92 ? -42.307 -10.841 45.014 1.00 73.38 92 ARG A C 1
ATOM 695 O O . ARG A 1 92 ? -43.531 -10.750 45.123 1.00 73.38 92 ARG A O 1
ATOM 702 N N . PRO A 1 93 ? -41.571 -11.541 45.902 1.00 72.88 93 PRO A N 1
ATOM 703 C CA . PRO A 1 93 ? -42.159 -12.199 47.073 1.00 72.88 93 PRO A CA 1
ATOM 704 C C . PRO A 1 93 ? -42.615 -11.238 48.182 1.00 72.88 93 PRO A C 1
ATOM 706 O O . PRO A 1 93 ? -43.358 -11.663 49.056 1.00 72.88 93 PRO A O 1
ATOM 709 N N . TYR A 1 94 ? -42.203 -9.966 48.159 1.00 70.62 94 TYR A N 1
ATOM 710 C CA . TYR A 1 94 ? -42.583 -8.976 49.174 1.00 70.62 94 TYR A CA 1
ATOM 711 C C . TYR A 1 94 ? -43.809 -8.144 48.778 1.00 70.62 94 TYR A C 1
ATOM 713 O O . TYR A 1 94 ? -44.518 -7.651 49.651 1.00 70.62 94 TYR A O 1
ATOM 721 N N . ILE A 1 95 ? -44.070 -7.980 47.474 1.00 64.75 95 ILE A N 1
ATOM 722 C CA . ILE A 1 95 ? -45.240 -7.238 46.965 1.00 64.75 95 ILE A CA 1
ATOM 723 C C . ILE A 1 95 ? -46.487 -8.126 46.887 1.00 64.75 95 ILE A C 1
ATOM 725 O O . ILE A 1 95 ? -47.598 -7.620 47.010 1.00 64.75 95 ILE A O 1
ATOM 729 N N . MET A 1 96 ? -46.331 -9.442 46.710 1.00 58.97 96 MET A N 1
ATOM 730 C CA . MET A 1 96 ? -47.439 -10.383 46.885 1.00 58.97 96 MET A CA 1
ATOM 731 C C . MET A 1 96 ? -47.733 -10.514 48.386 1.00 58.97 96 MET A C 1
ATOM 733 O O . MET A 1 96 ? -46.898 -11.064 49.105 1.00 58.97 96 MET A O 1
ATOM 737 N N . PRO A 1 97 ? -48.896 -10.064 48.890 1.00 54.38 97 PRO A N 1
ATOM 738 C CA . PRO A 1 97 ? -49.292 -10.377 50.252 1.00 54.38 97 PRO A CA 1
ATOM 739 C C . PRO A 1 97 ? -49.376 -11.901 50.378 1.00 54.38 97 PRO A C 1
ATOM 741 O O . PRO A 1 97 ? -49.902 -12.575 49.487 1.00 54.38 97 PRO A O 1
ATOM 744 N N . ASN A 1 98 ? -48.890 -12.439 51.495 1.00 51.78 98 ASN A N 1
ATOM 745 C CA . ASN A 1 98 ? -48.854 -13.869 51.842 1.00 51.78 98 ASN A CA 1
ATOM 746 C C . ASN A 1 98 ? -50.223 -14.595 51.821 1.00 51.78 98 ASN A C 1
ATOM 748 O O . ASN A 1 98 ? -50.313 -15.766 52.187 1.00 51.78 98 ASN A O 1
ATOM 752 N N . GLU A 1 99 ? -51.289 -13.933 51.382 1.00 51.94 99 GLU A N 1
ATOM 753 C CA . GLU A 1 99 ? -52.649 -14.458 51.319 1.00 51.94 99 GLU A CA 1
ATOM 754 C C . GLU A 1 99 ? -52.882 -15.385 50.111 1.00 51.94 99 GLU A C 1
ATOM 756 O O . GLU A 1 99 ? -53.724 -16.276 50.182 1.00 51.94 99 GLU A O 1
ATOM 761 N N . VAL A 1 100 ? -52.111 -15.263 49.018 1.00 50.94 100 VAL A N 1
ATOM 762 C CA . VAL A 1 100 ? -52.298 -16.120 47.820 1.00 50.94 100 VAL A CA 1
ATOM 763 C C . VAL A 1 100 ? -51.406 -17.370 47.840 1.00 50.94 100 VAL A C 1
ATOM 765 O O . VAL A 1 100 ? -51.818 -18.434 47.380 1.00 50.94 100 VAL A O 1
ATOM 768 N N . PHE A 1 101 ? -50.216 -17.309 48.448 1.00 45.50 101 PHE A N 1
ATOM 769 C CA . PHE A 1 101 ? -49.322 -18.477 48.545 1.00 45.50 101 PHE A CA 1
ATOM 770 C C . PHE A 1 101 ? -49.727 -19.492 49.624 1.00 45.50 101 PHE A C 1
ATOM 772 O O . PHE A 1 101 ? -49.168 -20.587 49.677 1.00 45.50 101 PHE A O 1
ATOM 779 N N . LYS A 1 102 ? -50.752 -19.188 50.432 1.00 39.09 102 LYS A N 1
ATOM 780 C CA . LYS A 1 102 ? -51.400 -20.177 51.305 1.00 39.09 102 LYS A CA 1
ATOM 781 C C . LYS A 1 102 ? -52.217 -21.219 50.531 1.00 39.09 102 LYS A C 1
ATOM 783 O O . LYS A 1 102 ? -52.423 -22.310 51.051 1.00 39.09 102 LYS A O 1
ATOM 788 N N . PHE A 1 103 ? -52.626 -20.941 49.289 1.00 45.31 103 PHE A N 1
ATOM 789 C CA . PHE A 1 103 ? -53.420 -21.888 48.495 1.00 45.31 103 PHE A CA 1
ATOM 790 C C . PHE A 1 103 ? -52.597 -22.954 47.760 1.00 45.31 103 PHE A C 1
ATOM 792 O O . PHE A 1 103 ? -53.153 -23.981 47.383 1.00 45.31 103 PHE A O 1
ATOM 799 N N . LEU A 1 104 ? -51.282 -22.769 47.592 1.00 50.09 104 LEU A N 1
ATOM 800 C CA . LEU A 1 104 ? -50.419 -23.765 46.934 1.00 50.09 104 LEU A CA 1
ATOM 801 C C . LEU A 1 104 ? -49.831 -24.809 47.895 1.00 50.09 104 LEU A C 1
ATOM 803 O O . LEU A 1 104 ? -49.131 -25.714 47.450 1.00 50.09 104 LEU A O 1
ATOM 807 N N . ASN A 1 105 ? -50.139 -24.720 49.193 1.00 40.28 105 ASN A N 1
ATOM 808 C CA . ASN A 1 105 ? -49.750 -25.725 50.182 1.00 40.28 105 ASN A CA 1
ATOM 809 C C . ASN A 1 105 ? -50.942 -26.224 51.013 1.00 40.28 105 ASN A C 1
ATOM 811 O O . ASN A 1 105 ? -50.801 -26.572 52.183 1.00 40.28 105 ASN A O 1
ATOM 815 N N . ILE A 1 106 ? -52.131 -26.278 50.405 1.00 41.34 106 ILE A N 1
ATOM 816 C CA . ILE A 1 106 ? -53.174 -27.195 50.862 1.00 41.34 106 ILE A CA 1
ATOM 817 C C . ILE A 1 106 ? -52.962 -28.481 50.079 1.00 41.34 106 ILE A C 1
ATOM 819 O O . ILE A 1 106 ? -53.340 -28.617 48.920 1.00 41.34 106 ILE A O 1
ATOM 823 N N . ASN A 1 107 ? -52.220 -29.360 50.737 1.00 31.61 107 ASN A N 1
ATOM 824 C CA . ASN A 1 107 ? -52.270 -30.806 50.662 1.00 31.61 107 ASN A CA 1
ATOM 825 C C . ASN A 1 107 ? -53.119 -31.392 49.518 1.00 31.61 107 ASN A C 1
ATOM 827 O O . ASN A 1 107 ? -54.337 -31.225 49.461 1.00 31.61 107 ASN A O 1
ATOM 831 N N . LYS A 1 108 ? -52.459 -32.189 48.674 1.00 44.19 108 LYS A N 1
ATOM 832 C CA . LYS A 1 108 ? -53.069 -33.292 47.925 1.00 44.19 108 LYS A CA 1
ATOM 833 C C . LYS A 1 108 ? -54.236 -33.925 48.710 1.00 44.19 108 LYS A C 1
ATOM 835 O O . LYS A 1 108 ? -54.003 -34.732 49.602 1.00 44.19 108 LYS A O 1
ATOM 840 N N . SER A 1 109 ? -55.473 -33.674 48.297 1.00 29.62 109 SER A N 1
ATOM 841 C CA . SER A 1 109 ? -56.560 -34.649 48.424 1.00 29.62 109 SER A CA 1
ATOM 842 C C . SER A 1 109 ? -57.593 -34.424 47.318 1.00 29.62 109 SER A C 1
ATOM 844 O O . SER A 1 109 ? -58.491 -33.596 47.411 1.00 29.62 109 SER A O 1
ATOM 846 N N . TRP A 1 110 ? -57.353 -35.132 46.222 1.00 30.69 110 TRP A N 1
ATOM 847 C CA . TRP A 1 110 ? -58.295 -35.688 45.255 1.00 30.69 110 TRP A CA 1
ATOM 848 C C . TRP A 1 110 ? -59.803 -35.355 45.357 1.00 30.69 110 TRP A C 1
ATOM 850 O O . TRP A 1 110 ? -60.462 -35.692 46.330 1.00 30.69 110 TRP A O 1
ATOM 860 N N . MET A 1 111 ? -60.313 -34.878 44.211 1.00 35.97 111 MET A N 1
ATOM 861 C CA . MET A 1 111 ? -61.527 -35.307 43.487 1.00 35.97 111 MET A CA 1
ATOM 862 C C . MET A 1 111 ? -62.901 -35.251 44.167 1.00 35.97 111 MET A C 1
ATOM 864 O O . MET A 1 111 ? -63.191 -36.050 45.046 1.00 35.97 111 MET A O 1
ATOM 868 N N . CYS A 1 112 ? -63.792 -34.431 43.589 1.00 34.22 112 CYS A N 1
ATOM 869 C CA . CYS A 1 112 ? -65.208 -34.708 43.266 1.00 34.22 112 CYS A CA 1
ATOM 870 C C . CYS A 1 112 ? -65.760 -33.425 42.594 1.00 34.22 112 CYS A C 1
ATOM 872 O O . CYS A 1 112 ? -65.806 -32.381 43.227 1.00 34.22 112 CYS A O 1
ATOM 874 N N . TYR A 1 113 ? -66.090 -33.364 41.304 1.00 38.59 113 TYR A N 1
ATOM 875 C CA . TYR A 1 113 ? -67.220 -34.065 40.709 1.00 38.59 113 TYR A CA 1
ATOM 876 C C . TYR A 1 113 ? -67.082 -34.197 39.184 1.00 38.59 113 TYR A C 1
ATOM 878 O O . TYR A 1 113 ? -66.712 -33.267 38.470 1.00 38.59 113 TYR A O 1
ATOM 886 N N . LEU A 1 114 ? -67.448 -35.394 38.738 1.00 36.38 114 LEU A N 1
ATOM 887 C CA . LEU A 1 114 ? -67.708 -35.862 37.382 1.00 36.38 114 LEU A CA 1
ATOM 888 C C . LEU A 1 114 ? -68.454 -34.818 36.519 1.00 36.38 114 LEU A C 1
ATOM 890 O O . LEU A 1 114 ? -69.557 -34.395 36.868 1.00 36.38 114 LEU A O 1
ATOM 894 N N . MET A 1 115 ? -67.901 -34.442 35.362 1.00 33.00 115 MET A N 1
ATOM 895 C CA . MET A 1 115 ? -68.636 -33.667 34.356 1.00 33.00 115 MET A CA 1
ATOM 896 C C . MET A 1 115 ? -69.653 -34.578 33.663 1.00 33.00 115 MET A C 1
ATOM 898 O O . MET A 1 115 ? -69.286 -35.374 32.802 1.00 33.00 115 MET A O 1
ATOM 902 N N . ASN A 1 116 ? -70.934 -34.445 34.012 1.00 37.41 116 ASN A N 1
ATOM 903 C CA . ASN A 1 116 ? -72.018 -34.945 33.171 1.00 37.41 116 ASN A CA 1
ATOM 904 C C . ASN A 1 116 ? -72.391 -33.851 32.163 1.00 37.41 116 ASN A C 1
ATOM 906 O O . ASN A 1 116 ? -72.930 -32.800 32.512 1.00 37.41 116 ASN A O 1
ATOM 910 N N . LEU A 1 117 ? -72.018 -34.084 30.906 1.00 49.38 117 LEU A N 1
ATOM 911 C CA . LEU A 1 117 ? -72.196 -33.174 29.782 1.00 49.38 117 LEU A CA 1
ATOM 912 C C . LEU A 1 117 ? -73.660 -33.226 29.307 1.00 49.38 117 LEU A C 1
ATOM 914 O O . LEU A 1 117 ? -74.000 -33.947 28.375 1.00 49.38 117 LEU A O 1
ATOM 918 N N . GLY A 1 118 ? -74.540 -32.470 29.966 1.00 45.66 118 GLY A N 1
ATOM 919 C CA . GLY A 1 118 ? -75.957 -32.385 29.610 1.00 45.66 118 GLY A CA 1
ATOM 920 C C . GLY A 1 118 ? -76.571 -31.028 29.959 1.00 45.66 118 GLY A C 1
ATOM 921 O O . GLY A 1 118 ? -77.115 -30.872 31.042 1.00 45.66 118 GLY A O 1
ATOM 922 N N . ARG A 1 119 ? -76.535 -30.096 28.990 1.00 37.56 119 ARG A N 1
ATOM 923 C CA . ARG A 1 119 ? -77.226 -28.778 28.913 1.00 37.56 119 ARG A CA 1
ATOM 924 C C . ARG A 1 119 ? -76.593 -27.561 29.623 1.00 37.56 119 ARG A C 1
ATOM 926 O O . ARG A 1 119 ? -76.903 -27.216 30.750 1.00 37.56 119 ARG A O 1
ATOM 933 N N . GLN A 1 120 ? -75.755 -26.871 28.841 1.00 45.47 120 GLN A N 1
ATOM 934 C CA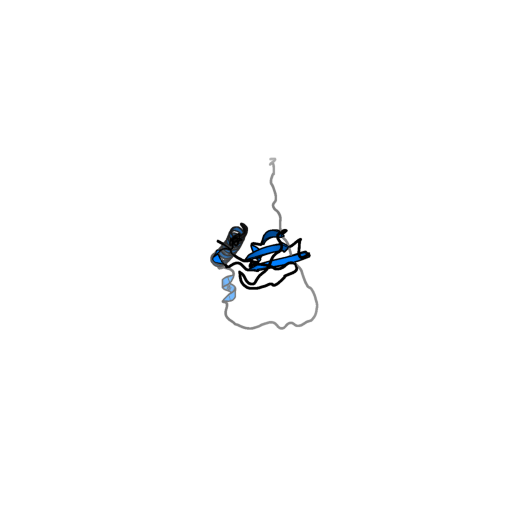 . GLN A 1 120 ? -75.755 -25.431 28.502 1.00 45.47 120 GLN A CA 1
ATOM 935 C C . GLN A 1 120 ? -76.352 -24.400 29.490 1.00 45.47 120 GLN A C 1
ATOM 937 O O . GLN A 1 120 ? -77.560 -24.213 29.500 1.00 45.47 120 GLN A O 1
ATOM 942 N N . THR A 1 121 ? -75.477 -23.592 30.113 1.00 37.84 121 THR A N 1
ATOM 943 C CA . THR A 1 121 ? -75.519 -22.105 30.129 1.00 37.84 121 THR A CA 1
ATOM 944 C C . THR A 1 121 ? -74.162 -21.554 30.598 1.00 37.84 121 THR A C 1
ATOM 946 O O . THR A 1 121 ? -73.774 -21.760 31.745 1.00 37.84 121 THR A O 1
ATOM 949 N N . ARG A 1 122 ? -73.422 -20.847 29.731 1.00 35.28 122 ARG A N 1
ATOM 950 C CA . ARG A 1 122 ? -72.195 -20.118 30.102 1.00 35.28 122 ARG A CA 1
ATOM 951 C C . ARG A 1 122 ? -72.598 -18.699 30.524 1.00 35.28 122 ARG A C 1
ATOM 953 O O . ARG A 1 122 ? -72.857 -17.870 29.659 1.00 35.28 122 ARG A O 1
ATOM 960 N N . MET A 1 123 ? -72.686 -18.429 31.828 1.00 35.28 123 MET A N 1
ATOM 961 C CA . MET A 1 123 ? -72.833 -17.061 32.343 1.00 35.28 123 MET A CA 1
ATOM 962 C C . MET A 1 123 ? -71.456 -16.396 32.469 1.00 35.28 123 MET A C 1
ATOM 964 O O . MET A 1 123 ? -70.552 -16.928 33.109 1.00 35.28 123 MET A O 1
ATOM 968 N N . HIS A 1 124 ? -71.323 -15.240 31.820 1.00 43.25 124 HIS A N 1
ATOM 969 C CA . HIS A 1 124 ? -70.283 -14.233 32.037 1.00 43.25 124 HIS A CA 1
ATOM 970 C C . HIS A 1 124 ? -70.495 -13.512 33.375 1.00 43.25 124 HIS A C 1
ATOM 972 O O . HIS A 1 124 ? -71.642 -13.316 33.756 1.00 43.25 124 HIS A O 1
ATOM 978 N N . CYS A 1 125 ? -69.425 -12.983 33.979 1.00 36.94 125 CYS A N 1
ATOM 979 C CA . CYS A 1 125 ? -69.473 -11.713 34.717 1.00 36.94 125 CYS A CA 1
ATOM 980 C C . CYS A 1 125 ? -68.124 -10.982 34.581 1.00 36.94 125 CYS A C 1
ATOM 982 O O . CYS A 1 125 ? -67.079 -11.535 34.914 1.00 36.94 125 CYS A O 1
ATOM 984 N N . PHE 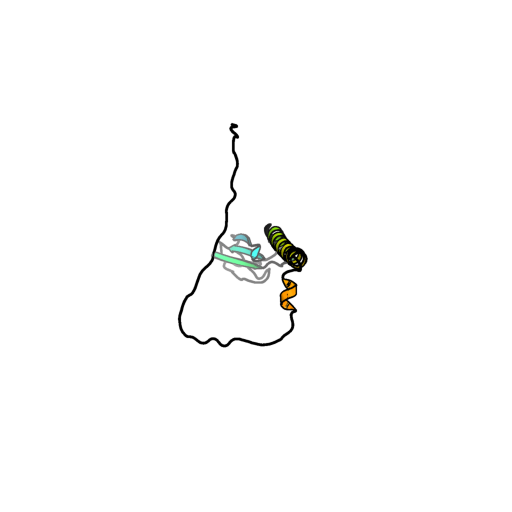A 1 126 ? -68.173 -9.749 34.078 1.00 45.66 126 PHE A N 1
ATOM 985 C CA . PHE A 1 126 ? -67.128 -8.722 34.146 1.00 45.66 126 PHE A CA 1
ATOM 986 C C . PHE A 1 126 ? -67.701 -7.512 34.907 1.00 45.66 126 PHE A C 1
ATOM 988 O O . PHE A 1 126 ? -68.919 -7.359 34.970 1.00 45.66 126 PHE A O 1
ATOM 995 N N . ASP A 1 127 ? -66.788 -6.638 35.344 1.00 36.78 127 ASP A N 1
ATOM 996 C CA . ASP A 1 127 ? -66.934 -5.188 35.582 1.00 36.78 127 ASP A CA 1
ATOM 997 C C . ASP A 1 127 ? -66.979 -4.681 37.037 1.00 36.78 127 ASP A C 1
ATOM 999 O O . ASP A 1 127 ? -67.617 -5.284 37.904 1.00 36.78 127 ASP A 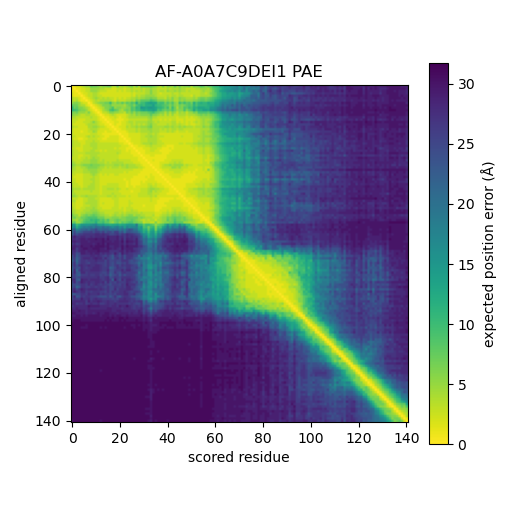O 1
ATOM 1003 N N . ASN A 1 128 ? -66.281 -3.546 37.245 1.00 43.00 128 ASN A N 1
ATOM 1004 C CA . ASN A 1 128 ? -66.622 -2.353 38.051 1.00 43.00 128 ASN A CA 1
ATOM 1005 C C . ASN A 1 128 ? -65.356 -1.631 38.584 1.00 43.00 128 ASN A C 1
ATOM 1007 O O . ASN A 1 128 ? -64.439 -2.289 39.061 1.00 43.00 128 ASN A O 1
ATOM 1011 N N . ARG A 1 129 ? -65.238 -0.291 38.661 1.00 37.53 129 ARG A N 1
ATOM 1012 C CA . ARG A 1 129 ? -66.045 0.869 38.211 1.00 37.53 129 ARG A CA 1
ATOM 1013 C C . ARG A 1 129 ? -65.237 2.164 38.478 1.00 37.53 129 ARG A C 1
ATOM 1015 O O . ARG A 1 129 ? -64.458 2.209 39.426 1.00 37.53 129 ARG A O 1
ATOM 1022 N N . SER A 1 130 ? -65.473 3.213 37.688 1.00 43.56 130 SER A N 1
ATOM 1023 C CA . SER A 1 130 ? -64.838 4.548 37.743 1.00 43.56 130 SER A CA 1
ATOM 1024 C C . SER A 1 130 ? -65.271 5.446 38.924 1.00 43.56 130 SER A C 1
ATOM 1026 O O . SER A 1 130 ? -66.361 5.287 39.472 1.00 43.56 130 SER A O 1
ATOM 1028 N N . ALA A 1 131 ? -64.414 6.420 39.271 1.00 46.06 131 ALA A N 1
ATOM 1029 C CA . ALA A 1 131 ? -64.561 7.393 40.365 1.00 46.06 131 ALA A CA 1
ATOM 1030 C C . ALA A 1 131 ? -65.667 8.452 40.142 1.00 46.06 131 ALA A C 1
ATOM 1032 O O . ALA A 1 131 ? -65.900 8.890 39.017 1.00 46.06 131 ALA A O 1
ATOM 1033 N N . VAL A 1 132 ? -66.304 8.904 41.232 1.00 40.69 132 VAL A N 1
ATOM 1034 C CA . VAL A 1 132 ? -67.378 9.920 41.253 1.00 40.69 132 VAL A CA 1
ATOM 1035 C C . VAL A 1 132 ? -66.928 11.153 42.050 1.00 40.69 132 VAL A C 1
ATOM 1037 O O . VAL A 1 132 ? -66.410 11.017 43.156 1.00 40.69 132 VAL A O 1
ATOM 1040 N N . ALA A 1 133 ? -67.144 12.348 41.487 1.00 42.03 133 ALA A N 1
ATOM 1041 C CA . ALA A 1 133 ? -66.915 13.656 42.105 1.00 42.03 133 ALA A CA 1
ATOM 1042 C C . ALA A 1 133 ? -68.191 14.216 42.783 1.00 42.03 133 ALA A C 1
ATOM 1044 O O . ALA A 1 133 ? -69.296 14.042 42.271 1.00 42.03 133 ALA A O 1
ATOM 1045 N N . SER A 1 134 ? -68.014 14.900 43.921 1.00 42.78 134 SER A N 1
ATOM 1046 C CA . SER A 1 134 ? -69.015 15.660 44.711 1.00 42.78 134 SER A CA 1
ATOM 1047 C C . SER A 1 134 ? -69.490 16.932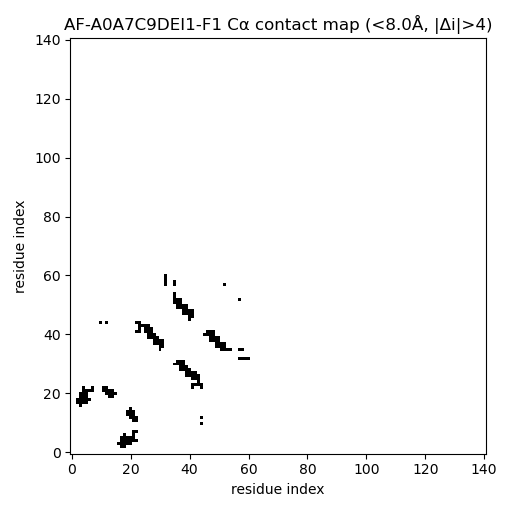 43.969 1.00 42.78 134 SER A C 1
ATOM 1049 O O . SER A 1 134 ? -68.684 17.457 43.200 1.00 42.78 134 SER A O 1
ATOM 1051 N N . PRO A 1 135 ? -70.711 17.497 44.183 1.00 42.94 135 PRO A N 1
ATOM 1052 C CA . PRO A 1 135 ? -71.153 18.084 45.469 1.00 42.94 135 PRO A CA 1
ATOM 1053 C C . PRO A 1 135 ? -72.675 17.979 45.770 1.00 42.94 135 PRO A C 1
ATOM 1055 O O . PRO A 1 135 ? -73.492 17.805 44.873 1.00 42.94 135 PRO A O 1
ATOM 1058 N N . ALA A 1 136 ? -73.095 18.162 47.030 1.00 39.97 136 ALA A N 1
ATOM 1059 C CA . ALA A 1 136 ? -74.515 18.338 47.372 1.00 39.97 136 ALA A CA 1
ATOM 1060 C C . ALA A 1 136 ? -74.724 19.456 48.409 1.00 39.97 136 ALA A C 1
ATOM 1062 O O . ALA A 1 136 ? -74.321 19.347 49.568 1.00 39.97 136 ALA A O 1
ATOM 1063 N N . LEU A 1 137 ? -75.369 20.533 47.949 1.00 36.75 137 LEU A N 1
ATOM 1064 C CA . LEU A 1 137 ? -75.932 21.644 48.720 1.00 36.75 137 LEU A CA 1
ATOM 1065 C C . LEU A 1 137 ? -77.168 21.167 49.504 1.00 36.75 137 LEU A C 1
ATOM 1067 O O . LEU A 1 137 ? -78.065 20.549 48.934 1.00 3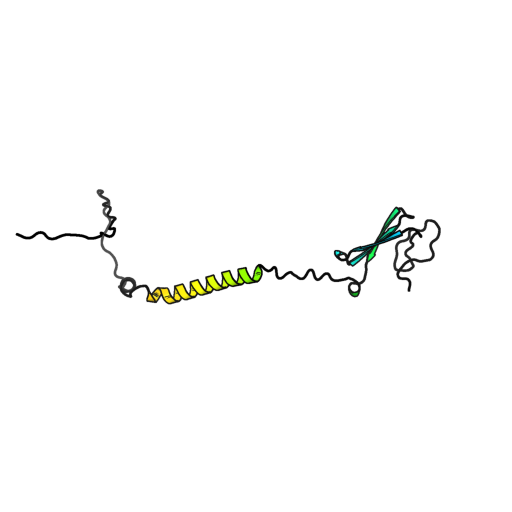6.75 137 LEU A O 1
ATOM 1071 N N . LYS A 1 138 ? -77.222 21.472 50.806 1.00 38.88 138 LYS A N 1
ATOM 1072 C CA . LYS A 1 138 ? -78.372 21.217 51.691 1.00 38.88 138 LYS A CA 1
ATOM 1073 C C . LYS A 1 138 ? -79.379 22.367 51.609 1.00 38.88 138 LYS A C 1
ATOM 1075 O O . LYS A 1 138 ? -78.979 23.520 51.740 1.00 38.88 138 LYS A O 1
ATOM 1080 N N . TYR A 1 139 ? -80.671 22.048 51.517 1.00 33.09 139 TYR A N 1
ATOM 1081 C CA . TYR A 1 139 ? -81.755 22.973 51.863 1.00 33.09 139 TYR A CA 1
ATOM 1082 C C . TYR A 1 139 ? -82.636 22.363 52.960 1.00 33.09 139 TYR A C 1
ATOM 1084 O O . TYR A 1 139 ? -82.987 21.186 52.903 1.00 33.09 139 TYR A O 1
ATOM 1092 N N . LEU A 1 140 ? -82.914 23.182 53.975 1.00 39.81 140 LEU A N 1
ATOM 1093 C CA . LEU A 1 140 ? -83.646 22.883 55.206 1.00 39.81 140 LEU A CA 1
ATOM 1094 C C . LEU A 1 140 ? -85.152 23.148 55.037 1.00 39.81 140 LEU A C 1
ATOM 1096 O O . LEU A 1 140 ? -85.531 24.146 54.418 1.00 39.81 140 LEU A O 1
ATOM 1100 N N . ARG A 1 141 ? -85.986 22.324 55.677 1.00 32.16 141 ARG A N 1
ATOM 1101 C CA . ARG A 1 141 ? -87.260 22.725 56.287 1.00 32.16 141 ARG A CA 1
ATOM 1102 C C . ARG A 1 141 ? -87.494 21.879 57.530 1.00 32.16 141 ARG A C 1
ATOM 1104 O O . ARG A 1 141 ? -87.229 20.661 57.443 1.00 32.16 141 ARG A O 1
#

Mean predicted aligned error: 20.17 Å

pLDDT: mean 70.49, std 23.2, range [29.62, 96.38]

Foldseek 3Di:
DFQADADDDVPDQDDDGRHRGHADPDWDWDQDLVQQWIWICGPSNRDIDIDRDDPVPRPPPPPVPCPPPCVVVVVVVVVVVVVVVVVCVVCVVVVPDPPVVVVVPPDDDDDDDDDPPDDD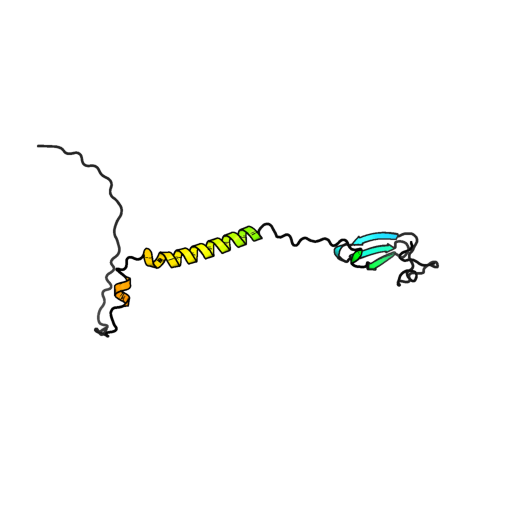DDDDDDDDDDDDDDDDDDDDD

=== Feature glossary ===
Reading guide. The protein is described through the following features:

Foldseek 3Di. A 3Di character summarizes, for each residue, the relative orientation of the Cα frame of its nearest spatial neighbor. Because it encodes fold topology rather than chemistry, 3Di alignments detect remote structural similarity that sequence alignment misses.

Contact-map, Ramachandran, and PAE plots. Plot images: a contact map (which residues are close in 3D, as an N×N binary image), a Ramachandran scatter (backbone torsion angles, revealing secondary-structure composition at a glance), and — for AlphaFold structures — a PAE heatmap (pairwise prediction confidence).

Radius of gyration, Cα contacts, bounding box. Radius of gyration (Rg) is the root-mean-square distance of Cα atoms from their centroid — a single number for overall size and compactness. A globular domain of N residues has Rg ≈ 2.2·N^0.38 Å; an extended or disordered chain has a much larger Rg. The Cα contact count is the number of residue pairs whose Cα atoms are within 8 Å and are more than four positions apart in sequence — a standard proxy for tertiary packing density. The bounding box is the smallest axis-aligned box enclosing all Cα atoms.

Secondary structure (8-state, DSSP). Eight-state secondary structure (DSSP): H is the canonical α-helix, G the tighter 3₁₀-helix, I the wider π-helix; E/B are β-structure, T and S are turns and bends, and '-' is everything else. DSSP derives these from the pattern of main-chain N–H···O=C hydrogen bonds, not from the sequence.

B-factor. B-factor (Debye–Waller factor) reflects atomic displacement in the crystal lattice. It is an experimental observable (units Å²), not a prediction; low values mean the atom is pinned down, high values mean it moves or is heterogeneous across the crystal.

pLDDT. pLDDT is the predicted lDDT-Cα score: AlphaFold's confidence that the local environment of each residue (all inter-atomic distances within 15 Å) is correctly placed. It is a per-residue number between 0 and 100, with higher meaning more reliable.

Nearest PDB structures. Nearest PDB neighbors are the top structural matches found by Foldseek when searching this structure against the entire Protein Data Bank. Each hit reports a TM-score (0 to 1; >0.5 almost always implies the same fold) and an E-value. These are *structural* homologs — they may share no detectable sequence similarity.

Solvent-accessible surface area. Accessible surface area quantifies burial. A residue with SASA near zero is packed into the hydrophobic core; one with SASA >100 Å² sits on the surface. Computed here via the Shrake–Rupley numerical algorithm with a 1.4 Å probe.

Rendered structure images. Structure images are PyMOL renders from six orthogonal camera directions. Cartoon representation draws helices as coils and strands as arrows; sticks shows the backbone as bonds; surface shows the solvent-excluded envelope. Rainbow coloring maps sequence position to hue (blue→red, N→C); chain coloring assigns a distinct color per polypeptide.

Backbone torsions (φ/ψ). φ (phi) and ψ (psi) are the two rotatable backbone dihedrals per residue: φ is the C(i-1)–N–Cα–C torsion, ψ is the N–Cα–C–N(i+1) torsion, both in degrees on (−180°, 180°]. α-helical residues cluster near (−60°, −45°); β-strand residues near (−120°, +130°). A Ramachandran plot is simply a scatter of (φ, ψ) for every residue.

Predicted aligned error. Predicted Aligned Error (PAE) is an AlphaFold confidence matrix: entry (i, j) is the expected error in the position of residue j, in ångströms, when the prediction is superimposed on the true structure at residue i. Low PAE within a block of residues means that block is internally rigid and well-predicted; high PAE between two blocks means their relative placement is uncertain even if each block individually is confident.

mmCIF coordinates. Structure coordinates are given as an mmCIF _atom_site loop: one row per atom with element, residue name, chain id, sequence number, and x/y/z position in Å. Only the four main-chain atoms per residue are included here; side chains are omitted to keep the record compact.

InterPro / GO / CATH / organism. Database cross-references. InterPro integrates a dozen domain/family signature databases into unified entries with residue-range hits. GO terms attach function/process/location labels with evidence codes. CATH codes position the fold in a four-level structural taxonomy. Organism is the NCBI-taxonomy species name.

Secondary structure (3-state, P-SEA). SS3 is a coarse helix/strand/coil call (letters a/b/c) made by the P-SEA algorithm from inter-Cα distances and dihedrals. It is less detailed than DSSP but needs only Cα positions.

Sequence. Sequence gives the chain of amino acids in standard one-letter code (A=alanine, C=cysteine, …, Y=tyrosine), read N→C. It is the only feature that is directly encoded by the gene; all structural features are derived from the folded form of this sequence.